Protein AF-A0A523HF38-F1 (afdb_monomer)

Radius of gyration: 15.11 Å; Cα contacts (8 Å, |Δi|>4): 78; chains: 1; bounding box: 33×25×40 Å

Nearest PDB structures (foldseek):
  5wk0-assembly1_A-2  TM=6.562E-01  e=9.584E-02  Staphylococcus sp. HMSC055H04
  3dka-assembly1_B  TM=7.321E-01  e=3.210E-01  Bacillus subtilis
  2p1a-assembly1_A  TM=6.391E-01  e=1.434E-01  Bacillus cereus ATCC 10987
  2p1a-assembly1_B  TM=6.403E-01  e=1.640E-01  Bacillus cereus ATCC 10987
  3gor-assembly2_D  TM=7.570E-01  e=6.718E-01  Geobacillus stearothermophilus

Structure (mmCIF, N/CA/C/O backbone):
data_AF-A0A523HF38-F1
#
_entry.id   AF-A0A523HF38-F1
#
loop_
_atom_site.group_PDB
_atom_site.id
_atom_site.type_symbol
_atom_site.label_atom_id
_atom_site.label_alt_id
_atom_site.label_comp_id
_atom_site.label_asym_id
_atom_site.label_entity_id
_atom_site.label_seq_id
_atom_site.pdbx_PDB_ins_code
_atom_site.Cartn_x
_atom_site.Cartn_y
_atom_site.Cartn_z
_atom_site.occupancy
_atom_site.B_iso_or_equiv
_atom_site.auth_seq_id
_atom_site.auth_comp_id
_atom_site.auth_asym_id
_atom_site.auth_atom_id
_atom_site.pdbx_PDB_model_num
ATOM 1 N N . HIS A 1 1 ? 8.677 -5.409 -2.232 1.00 95.81 1 HIS A N 1
ATOM 2 C CA . HIS A 1 1 ? 8.366 -4.423 -1.170 1.00 95.81 1 HIS A CA 1
ATOM 3 C C . HIS A 1 1 ? 6.890 -4.004 -1.131 1.00 95.81 1 HIS A C 1
ATOM 5 O O . HIS A 1 1 ? 6.167 -4.523 -0.294 1.00 95.81 1 HIS A O 1
ATOM 11 N N . LEU A 1 2 ? 6.398 -3.130 -2.028 1.00 97.69 2 LEU A N 1
ATOM 12 C CA . LEU A 1 2 ? 5.048 -2.528 -1.916 1.00 97.69 2 LEU A CA 1
ATOM 13 C C . LEU A 1 2 ? 3.886 -3.531 -1.784 1.00 97.69 2 LEU A C 1
ATOM 15 O O . LEU A 1 2 ? 3.040 -3.364 -0.912 1.00 97.69 2 LEU A O 1
ATOM 19 N N . ILE A 1 3 ? 3.885 -4.599 -2.589 1.00 98.06 3 ILE A N 1
ATOM 20 C CA . ILE A 1 3 ? 2.902 -5.697 -2.499 1.00 98.06 3 ILE A CA 1
ATOM 21 C C . ILE A 1 3 ? 2.866 -6.294 -1.085 1.00 98.06 3 ILE A C 1
ATOM 23 O O . ILE A 1 3 ? 1.804 -6.398 -0.480 1.00 98.06 3 ILE A O 1
ATOM 27 N N . GLY A 1 4 ? 4.031 -6.652 -0.537 1.00 97.94 4 GLY A N 1
ATOM 28 C CA . GLY A 1 4 ? 4.124 -7.253 0.794 1.00 97.94 4 GLY A CA 1
ATOM 29 C C . GLY A 1 4 ? 3.751 -6.282 1.910 1.00 97.94 4 GLY A C 1
ATOM 30 O O . GLY A 1 4 ? 3.088 -6.674 2.864 1.00 97.94 4 GLY A O 1
ATOM 31 N N . ASN A 1 5 ? 4.089 -4.998 1.763 1.00 98.25 5 ASN A N 1
ATOM 32 C CA . ASN A 1 5 ? 3.675 -3.945 2.689 1.00 98.25 5 ASN A CA 1
ATOM 33 C C . ASN A 1 5 ? 2.140 -3.821 2.774 1.00 98.25 5 ASN A C 1
ATOM 35 O O . ASN A 1 5 ? 1.593 -3.892 3.874 1.00 98.25 5 ASN A O 1
ATOM 39 N N . LEU A 1 6 ? 1.447 -3.701 1.637 1.00 98.62 6 LEU A N 1
ATOM 40 C CA . LEU A 1 6 ? -0.011 -3.528 1.606 1.00 98.62 6 LEU A CA 1
ATOM 41 C C . LEU A 1 6 ? -0.764 -4.813 1.980 1.00 98.62 6 LEU A C 1
ATOM 43 O O . LEU A 1 6 ? -1.679 -4.763 2.804 1.00 98.62 6 LEU A O 1
ATOM 47 N N . LYS A 1 7 ? -0.366 -5.977 1.440 1.00 98.56 7 LYS A N 1
ATOM 48 C CA . LYS A 1 7 ? -0.996 -7.263 1.799 1.00 98.56 7 LYS A CA 1
ATOM 49 C C . LYS A 1 7 ? -0.808 -7.595 3.282 1.00 98.56 7 LYS A C 1
ATOM 51 O O . LYS A 1 7 ? -1.684 -8.234 3.852 1.00 98.56 7 LYS A O 1
ATOM 56 N N . HIS A 1 8 ? 0.275 -7.144 3.921 1.00 98.44 8 HIS A N 1
ATOM 57 C CA . HIS A 1 8 ? 0.482 -7.307 5.364 1.00 98.44 8 HIS A CA 1
ATOM 58 C C . HIS A 1 8 ? -0.388 -6.353 6.182 1.00 98.44 8 HIS A C 1
ATOM 60 O O . HIS A 1 8 ? -1.300 -6.801 6.870 1.00 98.44 8 HIS A O 1
ATOM 66 N N . TYR A 1 9 ? -0.153 -5.042 6.090 1.00 98.25 9 TYR A N 1
ATOM 67 C CA . TYR A 1 9 ? -0.793 -4.088 7.001 1.00 98.25 9 TYR A CA 1
ATOM 68 C C . TYR A 1 9 ? -2.289 -3.904 6.731 1.00 98.25 9 TYR A C 1
ATOM 70 O O . TYR A 1 9 ? -3.067 -3.756 7.666 1.00 98.25 9 TYR A O 1
ATOM 78 N N . ILE A 1 10 ? -2.719 -3.940 5.470 1.00 98.56 10 ILE A N 1
ATOM 79 C CA . ILE A 1 10 ? -4.143 -3.824 5.136 1.00 98.56 10 ILE A CA 1
ATOM 80 C C . ILE A 1 10 ? -4.756 -5.222 5.057 1.00 98.56 10 ILE A C 1
ATOM 82 O O . ILE A 1 10 ? -5.733 -5.517 5.737 1.00 98.56 10 ILE A O 1
ATOM 86 N N . GLY A 1 11 ? -4.168 -6.126 4.275 1.00 98.44 11 GLY A N 1
ATOM 87 C CA . GLY A 1 11 ? -4.733 -7.463 4.078 1.00 98.44 11 GLY A CA 1
ATOM 88 C C . GLY A 1 11 ? -4.745 -8.329 5.340 1.00 98.44 11 GLY A C 1
ATOM 89 O O . GLY A 1 11 ? -5.804 -8.785 5.758 1.00 98.44 11 GLY A O 1
ATOM 90 N N . ALA A 1 12 ? -3.584 -8.580 5.941 1.00 98.38 12 ALA A N 1
ATOM 91 C CA . ALA A 1 12 ? -3.457 -9.520 7.052 1.00 98.38 12 ALA A CA 1
ATOM 92 C C . ALA A 1 12 ? -3.890 -8.910 8.391 1.00 98.38 12 ALA A C 1
ATOM 94 O O . ALA A 1 12 ? -4.668 -9.525 9.120 1.00 98.38 12 ALA A O 1
ATOM 95 N N . VAL A 1 13 ? -3.413 -7.703 8.714 1.00 98.06 13 VAL A N 1
ATOM 96 C CA . VAL A 1 13 ? -3.660 -7.081 10.025 1.00 98.06 13 VAL A CA 1
ATOM 97 C C . VAL A 1 13 ? -5.109 -6.619 10.157 1.00 98.06 13 VAL A C 1
ATOM 99 O O . VAL A 1 13 ? -5.767 -7.005 11.124 1.00 98.06 13 VAL A O 1
ATOM 102 N N . LEU A 1 14 ? -5.626 -5.847 9.196 1.00 98.12 14 LEU A N 1
ATOM 103 C CA . LEU A 1 14 ? -7.009 -5.355 9.234 1.00 98.12 14 LEU A CA 1
ATOM 104 C C . LEU A 1 14 ? -7.995 -6.364 8.631 1.00 98.12 14 LEU A C 1
ATOM 106 O O . LEU A 1 14 ? -8.950 -6.754 9.293 1.00 98.12 14 LEU A O 1
ATOM 11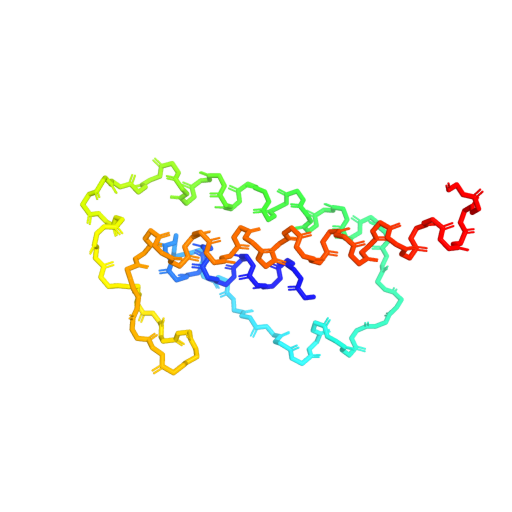0 N N . GLY A 1 15 ? -7.739 -6.832 7.406 1.00 97.44 15 GLY A N 1
ATOM 111 C CA . GLY A 1 15 ? -8.669 -7.681 6.645 1.00 97.44 15 GLY A CA 1
ATOM 112 C C . GLY A 1 15 ? -8.619 -9.175 6.957 1.00 97.44 15 GLY A C 1
ATOM 113 O O . GLY A 1 15 ? -9.379 -9.94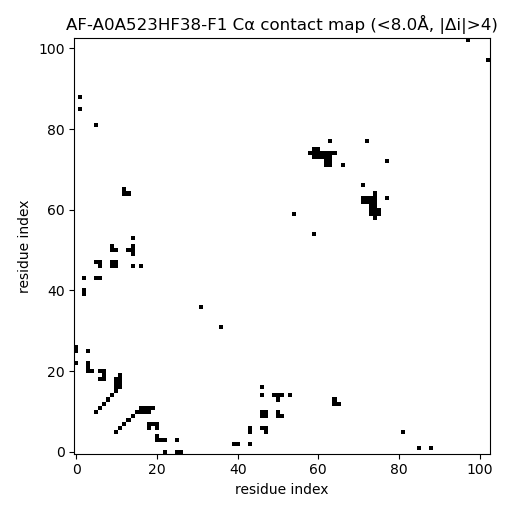0 6.371 1.00 97.44 15 GLY A O 1
ATOM 114 N N . LYS A 1 16 ? -7.709 -9.609 7.838 1.00 97.62 16 LYS A N 1
ATOM 115 C CA . LYS A 1 16 ? -7.530 -11.014 8.243 1.00 97.62 16 LYS A CA 1
ATOM 116 C C . LYS A 1 16 ? -7.386 -11.988 7.063 1.00 97.62 16 LYS A C 1
ATOM 118 O O . LYS A 1 16 ? -7.793 -13.141 7.152 1.00 97.62 16 LYS A O 1
ATOM 123 N N . SER A 1 17 ? -6.745 -11.556 5.975 1.00 97.00 17 SER A N 1
ATOM 124 C CA . SER A 1 17 ? -6.593 -12.347 4.741 1.00 97.00 17 SER A CA 1
ATOM 125 C C . SER A 1 17 ? -5.719 -13.603 4.875 1.00 97.00 17 SER A C 1
ATOM 127 O O . SER A 1 17 ? -5.617 -14.382 3.931 1.00 97.00 17 SER A O 1
ATOM 129 N N . GLY A 1 18 ? -5.028 -13.776 6.007 1.00 96.56 18 GLY A N 1
ATOM 130 C CA . GLY A 1 18 ? -4.067 -14.862 6.221 1.00 96.56 18 GLY A CA 1
ATOM 131 C C . GLY A 1 18 ? -2.731 -14.676 5.494 1.00 96.56 18 GLY A C 1
ATOM 132 O O . GLY A 1 18 ? -1.895 -15.576 5.522 1.00 96.56 18 GLY A O 1
ATOM 133 N N . TYR A 1 19 ? -2.497 -13.528 4.849 1.00 97.75 19 TYR A N 1
ATOM 134 C CA . TYR A 1 19 ? -1.220 -13.253 4.195 1.00 97.75 19 TYR A CA 1
ATOM 135 C C . TYR A 1 19 ? -0.064 -13.236 5.208 1.00 97.75 19 TYR A C 1
ATOM 137 O O . TYR A 1 19 ? -0.082 -12.479 6.176 1.00 97.75 19 TYR A O 1
ATOM 145 N N . VAL A 1 20 ? 0.969 -14.039 4.948 1.00 97.12 20 VAL A N 1
ATOM 146 C CA . VAL A 1 20 ? 2.197 -14.079 5.751 1.00 97.12 20 VAL A CA 1
ATOM 147 C C . VAL A 1 20 ? 3.304 -13.352 5.000 1.00 97.12 20 VAL A C 1
ATOM 149 O O . VAL A 1 20 ? 3.708 -13.751 3.905 1.00 97.12 20 VAL A O 1
ATOM 152 N N . ARG A 1 21 ? 3.803 -12.264 5.586 1.00 96.81 21 ARG A N 1
ATOM 153 C CA . ARG A 1 21 ? 4.814 -11.420 4.952 1.00 96.81 21 ARG A CA 1
ATOM 154 C C . ARG A 1 21 ? 6.202 -12.059 5.000 1.00 96.81 21 ARG A C 1
ATOM 156 O O . ARG A 1 21 ? 6.756 -12.276 6.072 1.00 96.81 21 ARG A O 1
ATOM 163 N N . ASN A 1 22 ? 6.818 -12.240 3.832 1.00 97.06 22 ASN A N 1
ATOM 164 C CA . ASN A 1 22 ? 8.229 -12.612 3.708 1.00 97.06 22 ASN A CA 1
ATOM 165 C C . ASN A 1 22 ? 9.071 -11.387 3.318 1.00 97.06 22 ASN A C 1
ATOM 167 O O . ASN A 1 22 ? 9.378 -11.159 2.148 1.00 97.06 22 ASN A O 1
ATOM 171 N N . ARG A 1 23 ? 9.432 -10.578 4.320 1.00 95.56 23 ARG A N 1
ATOM 172 C CA . ARG A 1 23 ? 10.190 -9.339 4.102 1.00 95.56 23 ARG A CA 1
ATOM 173 C C . ARG A 1 23 ? 11.585 -9.571 3.497 1.00 95.56 23 ARG A C 1
ATOM 175 O O . ARG A 1 23 ? 11.943 -8.790 2.624 1.00 95.56 23 ARG A O 1
ATOM 182 N N . PRO A 1 24 ? 12.377 -10.586 3.893 1.00 96.81 24 PRO A N 1
ATOM 183 C CA . PRO A 1 24 ? 13.653 -10.855 3.229 1.00 96.81 24 PRO A CA 1
ATOM 184 C C . PRO A 1 24 ? 13.507 -11.094 1.718 1.00 96.81 24 PRO A C 1
ATOM 186 O O . PRO A 1 24 ? 14.234 -10.482 0.935 1.00 96.81 24 PRO A O 1
ATOM 189 N N . ALA A 1 25 ? 12.523 -11.898 1.298 1.00 94.56 25 ALA A N 1
ATOM 190 C CA . ALA A 1 25 ? 12.272 -12.173 -0.120 1.00 94.56 25 ALA A CA 1
ATOM 191 C C . ALA A 1 25 ? 11.895 -10.909 -0.915 1.00 94.56 25 ALA A C 1
ATOM 193 O O . ALA A 1 25 ? 12.313 -10.752 -2.057 1.00 94.56 25 ALA A O 1
ATOM 194 N N . GLU A 1 26 ? 11.202 -9.942 -0.296 1.00 94.88 26 GLU A N 1
ATOM 195 C CA . GLU A 1 26 ? 10.832 -8.670 -0.943 1.00 94.88 26 GLU A CA 1
ATOM 196 C C . GLU A 1 26 ? 12.017 -7.858 -1.494 1.00 94.88 26 GLU A C 1
ATOM 198 O O . GLU A 1 26 ? 11.776 -6.971 -2.322 1.00 94.88 26 GLU A O 1
ATOM 203 N N . PHE A 1 27 ? 13.237 -8.121 -1.014 1.00 93.38 27 PHE A N 1
ATOM 204 C CA . PHE A 1 27 ? 14.479 -7.457 -1.424 1.00 93.38 27 PHE A CA 1
ATOM 205 C C . PHE A 1 27 ? 15.535 -8.426 -1.981 1.00 93.38 27 PHE A C 1
ATOM 207 O O . PHE A 1 27 ? 16.470 -7.980 -2.644 1.00 93.38 27 PHE A O 1
ATOM 214 N N . ALA A 1 28 ? 15.411 -9.728 -1.704 1.00 95.25 28 ALA A N 1
ATOM 215 C CA . ALA A 1 28 ? 16.339 -10.750 -2.181 1.00 95.25 28 ALA A CA 1
ATOM 216 C C . ALA A 1 28 ? 15.936 -11.340 -3.540 1.00 95.25 28 ALA A C 1
ATOM 218 O O . ALA A 1 28 ? 16.819 -11.699 -4.323 1.00 95.25 28 ALA A O 1
ATOM 219 N N . ASP A 1 29 ? 14.633 -11.427 -3.829 1.00 92.56 29 ASP A N 1
ATOM 220 C CA . ASP A 1 29 ? 14.134 -12.019 -5.067 1.00 92.56 29 ASP A CA 1
ATOM 221 C C . ASP A 1 29 ? 14.580 -11.192 -6.280 1.00 92.56 29 ASP A C 1
ATOM 223 O O . ASP A 1 29 ? 14.411 -9.971 -6.343 1.00 92.56 29 ASP A O 1
ATOM 227 N N . LYS A 1 30 ? 15.137 -11.877 -7.279 1.00 92.62 30 LYS A N 1
ATOM 228 C CA . LYS A 1 30 ? 15.585 -11.294 -8.549 1.00 92.62 30 LYS A CA 1
ATOM 229 C C . LYS A 1 30 ? 14.912 -12.022 -9.704 1.00 92.62 30 LYS A C 1
ATOM 231 O O . LYS A 1 30 ? 14.489 -13.162 -9.558 1.00 92.62 30 LYS A O 1
ATOM 236 N N . HIS A 1 31 ? 14.8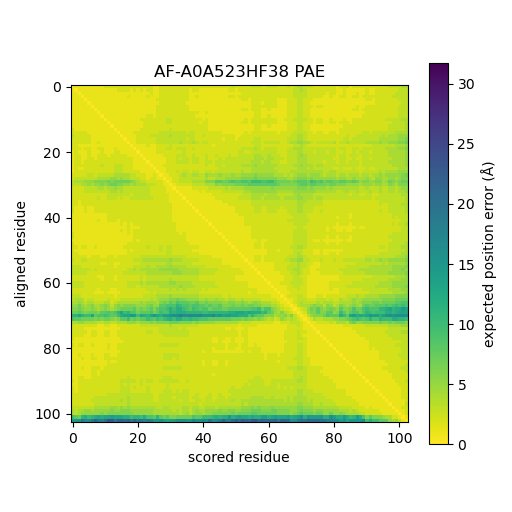44 -11.364 -10.861 1.00 92.88 31 HIS A N 1
ATOM 237 C CA . HIS A 1 31 ? 14.295 -11.942 -12.096 1.00 92.88 31 HIS A CA 1
ATOM 238 C C . HIS A 1 31 ? 12.834 -12.415 -11.986 1.00 92.88 31 HIS A C 1
ATOM 240 O O . HIS A 1 31 ? 12.433 -13.368 -12.647 1.00 92.88 31 HIS A O 1
ATOM 246 N N . VAL A 1 32 ? 12.022 -11.732 -11.171 1.00 93.62 32 VAL A N 1
ATOM 247 C CA . VAL A 1 32 ? 10.581 -12.006 -11.081 1.00 93.62 32 VAL A CA 1
ATOM 248 C C . VAL A 1 32 ? 9.921 -11.695 -12.425 1.00 93.62 32 VAL A C 1
ATOM 250 O O . VAL A 1 32 ? 10.102 -10.601 -12.969 1.00 93.62 32 VAL A O 1
ATOM 253 N N . ALA A 1 33 ? 9.152 -12.644 -12.962 1.00 96.88 33 ALA A N 1
ATOM 254 C CA . ALA A 1 33 ? 8.469 -12.466 -14.235 1.00 96.88 33 ALA A CA 1
ATOM 255 C C . ALA A 1 33 ? 7.469 -11.301 -14.169 1.00 96.88 33 ALA A C 1
ATOM 257 O O . ALA A 1 33 ? 6.754 -11.114 -13.182 1.00 96.88 33 ALA A O 1
ATOM 258 N N . ARG A 1 34 ? 7.385 -10.517 -15.252 1.00 96.19 34 ARG A N 1
ATOM 259 C CA . ARG A 1 34 ? 6.462 -9.373 -15.333 1.00 96.19 34 ARG A CA 1
ATOM 260 C C . ARG A 1 34 ? 5.004 -9.799 -15.146 1.00 96.19 34 ARG A C 1
ATOM 262 O O . ARG A 1 34 ? 4.255 -9.086 -14.491 1.00 96.19 34 ARG A O 1
ATOM 269 N N . THR A 1 35 ? 4.612 -10.939 -15.710 1.00 98.00 35 THR A N 1
ATOM 270 C CA . THR A 1 35 ? 3.263 -11.508 -15.562 1.00 98.00 35 THR A CA 1
ATOM 271 C C . THR A 1 35 ? 2.927 -11.782 -14.102 1.00 98.00 35 THR A C 1
ATOM 273 O O . THR A 1 35 ? 1.853 -11.402 -13.648 1.00 98.00 35 THR A O 1
ATOM 276 N N . ASP A 1 36 ? 3.872 -12.340 -13.346 1.00 96.88 36 ASP A N 1
ATOM 277 C CA . ASP A 1 36 ? 3.683 -12.641 -11.927 1.00 96.88 36 ASP A CA 1
ATOM 278 C C . ASP A 1 36 ? 3.587 -11.359 -11.101 1.00 96.88 36 ASP A C 1
ATOM 280 O O . ASP A 1 36 ? 2.783 -11.273 -10.177 1.00 96.88 36 ASP A O 1
ATOM 284 N N . LEU A 1 37 ? 4.386 -10.338 -11.432 1.00 96.31 37 LEU A N 1
ATOM 285 C CA . LEU A 1 37 ? 4.293 -9.032 -10.778 1.00 96.31 37 LEU A CA 1
ATOM 286 C C . LEU A 1 37 ? 2.932 -8.378 -11.014 1.00 96.31 37 LEU A C 1
ATOM 288 O O . LEU A 1 37 ? 2.346 -7.879 -10.058 1.00 96.31 37 LEU A O 1
ATOM 292 N N . LEU A 1 38 ? 2.428 -8.395 -12.251 1.00 98.19 38 LEU A N 1
ATOM 293 C CA . LEU A 1 38 ? 1.114 -7.837 -12.581 1.00 98.19 38 LEU A CA 1
ATOM 294 C C . LEU A 1 38 ? -0.005 -8.573 -11.841 1.00 98.19 38 LEU A C 1
ATOM 296 O O . LEU A 1 38 ? -0.792 -7.927 -11.159 1.00 98.19 38 LEU A O 1
ATOM 300 N N . LEU A 1 39 ? 0.004 -9.909 -11.864 1.00 98.38 39 LEU A N 1
ATOM 301 C CA . LEU A 1 39 ? -0.967 -10.713 -11.123 1.00 98.38 39 LEU A CA 1
ATOM 302 C C . LEU A 1 39 ? -0.953 -10.378 -9.624 1.00 98.38 39 LEU A C 1
ATOM 304 O O . LEU A 1 39 ? -1.994 -10.132 -9.022 1.00 98.38 39 LEU A O 1
ATOM 308 N N . ARG A 1 40 ? 0.237 -10.305 -9.014 1.00 97.50 40 ARG A N 1
ATOM 309 C CA . ARG A 1 40 ? 0.375 -9.954 -7.592 1.00 97.50 40 ARG A CA 1
ATOM 310 C C . ARG A 1 40 ? -0.100 -8.529 -7.293 1.00 97.50 40 ARG A C 1
ATOM 312 O O . ARG A 1 40 ? -0.560 -8.277 -6.178 1.00 97.50 40 ARG A O 1
ATOM 319 N N . ILE A 1 41 ? 0.030 -7.591 -8.236 1.00 98.44 41 ILE A N 1
ATOM 320 C CA . ILE A 1 41 ? -0.516 -6.232 -8.106 1.00 98.44 41 ILE A CA 1
ATOM 321 C C . ILE A 1 41 ? -2.044 -6.287 -8.104 1.00 98.44 41 ILE A C 1
ATOM 323 O O . ILE A 1 41 ? -2.647 -5.747 -7.178 1.00 98.44 41 ILE A O 1
ATOM 327 N N . ASP A 1 42 ? -2.655 -6.985 -9.060 1.00 98.69 42 ASP A N 1
ATOM 328 C CA . ASP A 1 42 ? -4.114 -7.108 -9.163 1.00 98.69 42 ASP A CA 1
ATOM 329 C C . ASP A 1 42 ? -4.714 -7.768 -7.911 1.00 98.69 42 ASP A C 1
ATOM 331 O O . ASP A 1 42 ? -5.665 -7.255 -7.318 1.00 98.69 42 ASP A O 1
ATOM 335 N N . GLU A 1 43 ? -4.090 -8.842 -7.416 1.00 98.44 43 GLU A N 1
ATOM 336 C CA . GLU A 1 43 ? -4.452 -9.459 -6.135 1.00 98.44 43 GLU A CA 1
ATOM 337 C C . GLU A 1 43 ? -4.352 -8.476 -4.962 1.00 98.44 43 GLU A C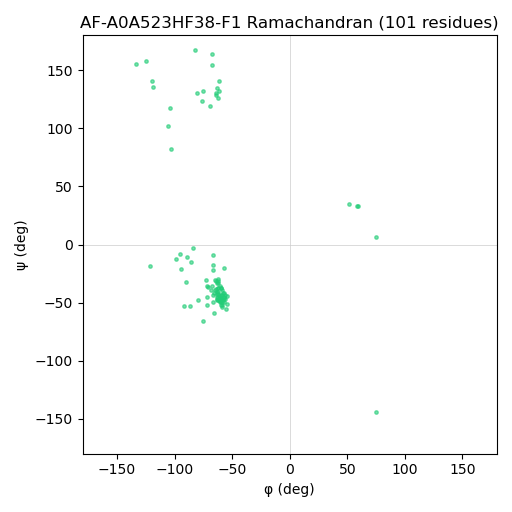 1
ATOM 339 O O . GLU A 1 43 ? -5.197 -8.471 -4.066 1.00 98.44 43 GLU A O 1
ATOM 344 N N . THR A 1 44 ? -3.298 -7.656 -4.935 1.00 98.69 44 THR A N 1
ATOM 345 C CA . THR A 1 44 ? -3.093 -6.671 -3.865 1.00 98.69 44 THR A CA 1
ATOM 346 C C . THR A 1 44 ? -4.185 -5.610 -3.893 1.00 98.69 44 THR A C 1
ATOM 34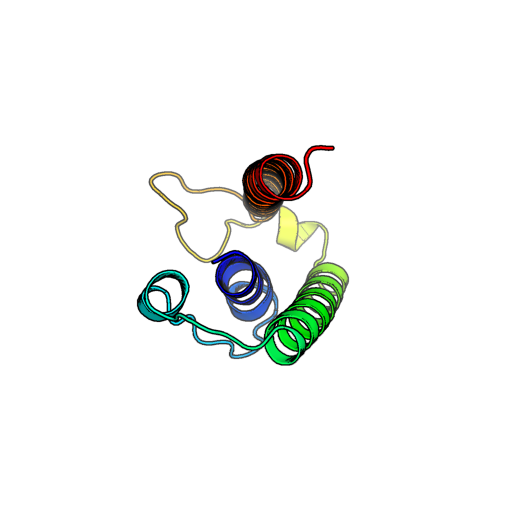8 O O . THR A 1 44 ? -4.700 -5.257 -2.834 1.00 98.69 44 THR A O 1
ATOM 351 N N . ILE A 1 45 ? -4.570 -5.134 -5.081 1.00 98.75 45 ILE A N 1
ATOM 352 C CA . ILE A 1 45 ? -5.665 -4.173 -5.254 1.00 98.75 45 ILE A CA 1
ATOM 353 C C . ILE A 1 45 ? -6.966 -4.760 -4.703 1.00 98.75 45 ILE A C 1
ATOM 355 O O . ILE A 1 45 ? -7.610 -4.114 -3.878 1.00 98.75 45 ILE A O 1
ATOM 359 N N . ALA A 1 46 ? -7.307 -5.996 -5.080 1.00 98.62 46 ALA A N 1
ATOM 360 C CA . ALA A 1 46 ? -8.520 -6.661 -4.609 1.00 98.62 46 ALA A CA 1
ATOM 361 C C . ALA A 1 46 ? -8.540 -6.822 -3.078 1.00 98.62 46 ALA A C 1
ATOM 363 O O . ALA A 1 46 ? -9.533 -6.495 -2.431 1.00 98.62 46 ALA A O 1
ATOM 364 N N . VAL A 1 47 ? -7.429 -7.266 -2.477 1.00 98.50 47 VAL A N 1
ATOM 365 C CA . VAL A 1 47 ? -7.306 -7.395 -1.014 1.00 98.50 47 VAL A CA 1
ATOM 366 C C . VAL A 1 47 ? -7.490 -6.044 -0.323 1.00 98.50 47 VAL A C 1
ATOM 368 O O . VAL A 1 47 ? -8.243 -5.955 0.642 1.00 98.50 47 VAL A O 1
ATOM 371 N N . VAL A 1 48 ? -6.838 -4.988 -0.815 1.00 98.62 48 VAL A N 1
ATOM 372 C CA . VAL A 1 48 ? -6.946 -3.646 -0.227 1.00 98.62 48 VAL A CA 1
ATOM 373 C C . VAL A 1 48 ? -8.376 -3.118 -0.327 1.00 98.62 48 VAL A C 1
ATOM 375 O O . VAL A 1 48 ? -8.912 -2.651 0.674 1.00 98.62 48 VAL A O 1
ATOM 378 N N . GLN A 1 49 ? -9.011 -3.220 -1.496 1.00 98.56 49 GLN A N 1
ATOM 379 C CA . GLN A 1 49 ? -10.387 -2.759 -1.697 1.00 98.56 49 GLN A CA 1
ATOM 380 C C . GLN A 1 49 ? -11.369 -3.488 -0.778 1.00 98.56 49 GLN A C 1
ATOM 382 O O . GLN A 1 49 ? -12.147 -2.836 -0.079 1.00 98.56 49 GLN A O 1
ATOM 387 N N . ASN A 1 50 ? -11.285 -4.819 -0.720 1.00 98.31 50 ASN A N 1
ATOM 388 C CA . ASN A 1 50 ? -12.150 -5.632 0.129 1.00 98.31 50 ASN A CA 1
ATOM 389 C C . ASN A 1 50 ? -11.979 -5.264 1.607 1.00 98.31 50 ASN A C 1
ATOM 391 O O . ASN A 1 50 ? -12.972 -4.983 2.277 1.00 98.31 50 ASN A O 1
ATOM 395 N N . THR A 1 51 ? -10.738 -5.178 2.100 1.00 98.50 51 THR A N 1
ATOM 396 C CA . THR A 1 51 ? -10.486 -4.774 3.488 1.00 98.50 51 THR A CA 1
ATOM 397 C C . THR A 1 51 ? -11.058 -3.392 3.775 1.00 98.50 51 THR A C 1
ATOM 399 O O . THR A 1 51 ? -11.828 -3.244 4.719 1.00 98.50 51 THR A O 1
ATOM 402 N N . LEU A 1 52 ? -10.707 -2.376 2.981 1.00 98.25 52 LEU A N 1
ATOM 403 C CA . LEU A 1 52 ? -11.118 -0.998 3.263 1.00 98.25 52 LEU A CA 1
ATOM 404 C C . LEU A 1 52 ? -12.641 -0.833 3.217 1.00 98.25 52 LEU A C 1
ATOM 406 O O . LEU A 1 52 ? -13.184 -0.075 4.013 1.00 98.25 52 LEU A O 1
ATOM 410 N N . SER A 1 53 ? -13.332 -1.578 2.348 1.00 98.06 53 SER A N 1
ATOM 411 C CA . SER A 1 53 ? -14.800 -1.561 2.266 1.00 98.06 53 SER A CA 1
ATOM 412 C C . SER A 1 53 ? -15.505 -2.126 3.504 1.00 98.06 53 SER A C 1
ATOM 414 O O . SER A 1 53 ? -16.665 -1.801 3.743 1.00 98.06 53 SER A O 1
ATOM 416 N N . SER A 1 54 ? -14.811 -2.950 4.296 1.00 96.94 54 SER A N 1
ATOM 417 C CA . SER A 1 54 ? -15.344 -3.542 5.528 1.00 96.94 54 SER A CA 1
ATOM 418 C C . SER A 1 54 ? -15.118 -2.698 6.784 1.00 96.94 54 SER A C 1
ATOM 420 O O . SER A 1 54 ? -15.699 -3.008 7.820 1.00 96.94 54 SER A O 1
ATOM 422 N N . LEU A 1 55 ? -14.290 -1.648 6.714 1.00 98.00 55 LEU A N 1
ATOM 423 C CA . LEU A 1 55 ? -13.966 -0.827 7.880 1.00 98.00 55 LEU A CA 1
ATOM 424 C C . LEU A 1 55 ? -15.077 0.182 8.168 1.00 98.00 55 LEU A C 1
ATOM 426 O O . LEU A 1 55 ? -15.499 0.945 7.296 1.00 98.00 55 LEU A O 1
ATOM 430 N N . SER A 1 56 ? -15.504 0.231 9.424 1.00 98.06 56 SER A N 1
ATOM 431 C CA . SER A 1 56 ? -16.386 1.274 9.932 1.00 98.06 56 SER A CA 1
ATOM 432 C C . SER A 1 56 ? -15.601 2.533 10.312 1.00 98.06 56 SER A C 1
ATOM 434 O O . SER A 1 56 ? -14.375 2.532 10.441 1.00 98.06 56 SER A O 1
ATOM 436 N N . ARG A 1 57 ? -16.318 3.638 10.550 1.00 97.44 57 ARG A N 1
ATOM 437 C CA . ARG A 1 57 ? -15.710 4.866 11.082 1.00 97.44 57 ARG A CA 1
ATOM 438 C C . ARG A 1 57 ? -15.110 4.657 12.478 1.00 97.44 57 ARG A C 1
ATOM 440 O O . ARG A 1 57 ? -14.100 5.284 12.784 1.00 97.44 57 ARG A O 1
ATOM 447 N N . ASP A 1 58 ? -15.692 3.774 13.283 1.00 98.25 58 ASP A N 1
ATOM 448 C CA . ASP A 1 58 ? -15.191 3.479 14.627 1.00 98.25 58 ASP A CA 1
ATOM 449 C C . ASP A 1 58 ? -13.872 2.699 14.570 1.00 98.25 58 ASP A C 1
ATOM 451 O O . ASP A 1 58 ? -12.961 2.999 15.343 1.00 98.25 58 ASP A O 1
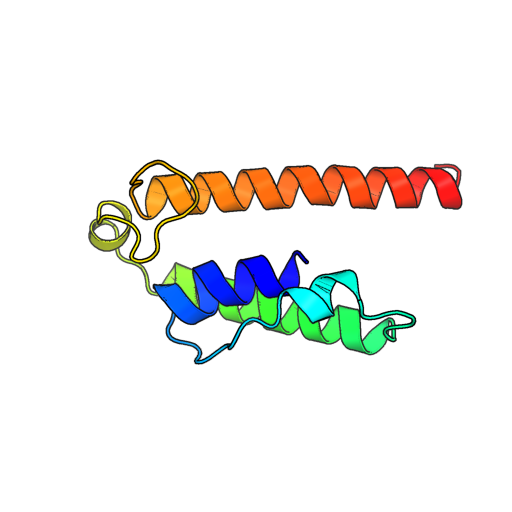ATOM 455 N N . ASP A 1 59 ? -13.715 1.784 13.603 1.00 98.06 59 ASP A N 1
ATOM 456 C CA . ASP A 1 59 ? -12.461 1.046 13.374 1.00 98.06 59 ASP A CA 1
ATOM 457 C C . ASP A 1 59 ? -11.294 1.982 13.030 1.00 98.06 59 ASP A C 1
ATOM 459 O O . ASP A 1 59 ? -10.155 1.754 13.445 1.00 98.06 59 ASP A O 1
ATOM 463 N N . LEU A 1 60 ? -11.577 3.066 12.297 1.00 98.12 60 LEU A N 1
ATOM 464 C CA . LEU A 1 60 ? -10.583 4.074 11.922 1.00 98.12 60 LEU A CA 1
ATOM 465 C C . LEU A 1 60 ? -10.013 4.825 13.136 1.00 98.12 60 LEU A C 1
ATOM 467 O O . LEU A 1 60 ? -8.847 5.225 13.109 1.00 98.12 60 LEU A O 1
ATOM 471 N N . GLN A 1 61 ? -10.811 4.992 14.194 1.00 98.06 61 GLN A N 1
ATOM 472 C CA . GLN A 1 61 ? -10.408 5.687 15.421 1.00 98.06 61 GLN A CA 1
ATOM 473 C C . GLN A 1 61 ? -9.698 4.772 16.427 1.00 98.06 61 GLN A C 1
ATOM 475 O O . GLN A 1 61 ? -9.047 5.269 17.347 1.00 98.06 61 GLN A O 1
ATOM 480 N N . GLN A 1 62 ? -9.780 3.448 16.257 1.00 97.94 62 GLN A N 1
ATOM 481 C CA . GLN A 1 62 ? -9.050 2.509 17.106 1.00 97.94 62 GLN A CA 1
ATOM 482 C C . GLN A 1 62 ? -7.540 2.613 16.887 1.00 97.94 62 GLN A C 1
ATOM 484 O O . GLN A 1 62 ? -7.065 2.989 15.812 1.00 97.94 62 GLN A O 1
ATOM 489 N N . VAL A 1 63 ? -6.777 2.233 17.911 1.00 97.88 63 VAL A N 1
ATOM 490 C CA . VAL A 1 63 ? -5.330 2.035 17.791 1.00 97.88 63 VAL A CA 1
ATOM 491 C C . VAL A 1 63 ? -5.063 0.934 16.769 1.00 97.88 63 VAL A C 1
ATOM 493 O O . VAL A 1 63 ? -5.677 -0.134 16.825 1.00 97.88 63 VAL A O 1
ATOM 496 N N . PHE A 1 64 ? -4.139 1.184 15.841 1.00 97.69 64 PHE A N 1
ATOM 497 C CA . PHE A 1 64 ? -3.789 0.190 14.837 1.00 97.69 64 PHE A CA 1
ATOM 498 C C . PHE A 1 64 ? -3.180 -1.059 15.516 1.00 97.69 64 PHE A C 1
ATOM 500 O O . PHE A 1 64 ? -2.327 -0.905 16.394 1.00 97.69 64 PHE A O 1
ATOM 507 N N . PRO A 1 65 ? -3.573 -2.295 15.143 1.00 96.06 65 PRO A N 1
ATOM 508 C CA . PRO A 1 65 ? -3.248 -3.486 15.941 1.00 96.06 65 PRO A CA 1
ATOM 509 C C . PRO A 1 65 ? -1.763 -3.865 16.014 1.00 96.06 65 PRO A C 1
ATOM 511 O O . PRO A 1 65 ? -1.375 -4.658 16.868 1.00 96.06 65 PRO A O 1
ATOM 514 N N . GLU A 1 66 ? -0.936 -3.352 15.104 1.00 93.31 66 GLU A N 1
ATOM 515 C CA . GLU A 1 66 ? 0.497 -3.638 15.047 1.00 93.31 66 GLU A CA 1
ATOM 516 C C . GLU A 1 66 ? 1.301 -2.350 15.228 1.00 93.31 66 GLU A C 1
ATOM 518 O O . GLU A 1 66 ? 1.020 -1.331 14.605 1.00 93.31 66 GLU A O 1
ATOM 523 N N . GLN A 1 67 ? 2.349 -2.382 16.045 1.00 88.56 67 GLN A N 1
ATOM 524 C CA . GLN A 1 67 ? 3.221 -1.224 16.203 1.00 88.56 67 GLN A CA 1
ATOM 525 C C . GLN A 1 67 ? 4.023 -0.980 14.911 1.00 88.56 67 GLN A C 1
ATOM 527 O O . GLN A 1 67 ? 4.836 -1.811 14.501 1.00 88.56 67 GLN A O 1
ATOM 532 N N . ILE A 1 68 ? 3.847 0.192 14.295 1.00 84.56 68 ILE A N 1
ATOM 533 C CA . ILE A 1 68 ? 4.633 0.624 13.133 1.00 84.56 68 ILE A CA 1
ATOM 534 C C . ILE A 1 68 ? 5.634 1.688 13.589 1.00 84.56 68 ILE A C 1
ATOM 536 O O . ILE A 1 68 ? 5.298 2.852 13.792 1.00 84.56 68 ILE A O 1
ATOM 540 N N . GLY A 1 69 ? 6.894 1.286 13.756 1.00 81.62 69 GLY A N 1
ATOM 541 C CA . GLY A 1 69 ? 7.940 2.175 14.264 1.00 81.62 69 GLY A CA 1
ATOM 542 C C . GLY A 1 69 ? 7.823 2.417 15.773 1.00 81.62 69 GLY A C 1
ATOM 543 O O . GLY A 1 69 ? 7.500 1.509 16.531 1.00 81.62 69 GLY A O 1
ATOM 544 N N . ALA A 1 70 ? 8.145 3.631 16.226 1.00 79.81 70 ALA A N 1
ATOM 545 C CA . ALA A 1 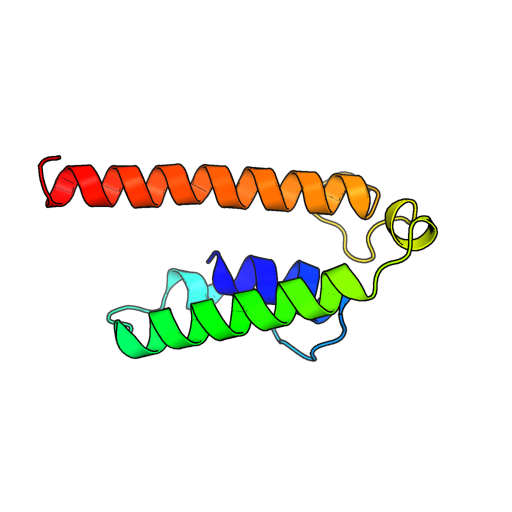70 ? 8.268 3.946 17.655 1.00 79.81 70 ALA A CA 1
ATOM 546 C C . ALA A 1 70 ? 7.002 4.548 18.294 1.00 79.81 70 ALA A C 1
ATOM 548 O O . ALA A 1 70 ? 6.967 4.707 19.510 1.00 79.81 70 ALA A O 1
ATOM 549 N N . GLN A 1 71 ? 5.978 4.895 17.510 1.00 77.88 71 GLN A N 1
ATOM 550 C CA . GLN A 1 71 ? 4.790 5.599 18.001 1.00 77.88 71 GLN A CA 1
ATOM 551 C C . GLN A 1 71 ? 3.525 4.774 17.775 1.00 77.88 71 GLN A C 1
ATOM 553 O O . GLN A 1 71 ? 3.362 4.142 16.734 1.00 77.88 71 GLN A O 1
ATOM 558 N N . THR A 1 72 ? 2.628 4.806 18.758 1.00 89.12 72 THR A N 1
ATOM 559 C CA . THR A 1 72 ? 1.270 4.279 18.618 1.00 89.12 72 THR A CA 1
ATOM 560 C C . THR A 1 72 ? 0.445 5.260 17.786 1.00 89.12 72 THR A C 1
ATOM 562 O O . THR A 1 72 ? 0.476 6.462 18.046 1.00 89.12 72 THR A O 1
ATOM 565 N N . ALA A 1 73 ? -0.282 4.756 16.792 1.00 93.69 73 ALA A N 1
ATOM 566 C CA . ALA A 1 73 ? -1.110 5.553 15.890 1.00 93.69 73 ALA A CA 1
ATOM 567 C C . ALA A 1 73 ? -2.496 4.917 15.733 1.00 93.69 73 ALA A C 1
ATOM 569 O O . ALA A 1 73 ? -2.649 3.703 15.903 1.00 93.69 73 ALA A O 1
ATOM 570 N N . SER A 1 74 ? -3.503 5.720 15.388 1.00 97.25 74 SER A N 1
ATOM 571 C CA . SER A 1 74 ? -4.808 5.179 15.005 1.00 97.25 74 SER A CA 1
ATOM 572 C C . SER A 1 74 ? -4.731 4.423 13.674 1.00 97.25 74 SER A C 1
ATOM 574 O O . SER A 1 74 ? -3.782 4.577 12.891 1.00 97.25 74 SER A O 1
ATOM 576 N N . THR A 1 75 ? -5.749 3.613 13.388 1.00 98.06 75 THR A N 1
ATOM 577 C CA . THR A 1 75 ? -5.917 2.964 12.084 1.00 98.06 75 THR A CA 1
ATOM 578 C C . THR A 1 75 ? -5.951 3.998 10.959 1.00 98.06 75 THR A C 1
ATOM 580 O O . THR A 1 75 ? -5.257 3.828 9.959 1.00 98.06 75 THR A O 1
ATOM 583 N N . GLU A 1 76 ? -6.671 5.108 11.134 1.00 98.06 76 GLU A N 1
ATOM 584 C CA . GLU A 1 76 ? -6.718 6.211 10.165 1.00 98.06 76 GLU A CA 1
ATOM 585 C C . GLU A 1 76 ? -5.333 6.808 9.886 1.00 98.06 76 GLU A C 1
ATOM 587 O O . GLU A 1 76 ? -4.904 6.886 8.733 1.00 98.06 76 GLU A O 1
ATOM 592 N N . GLN A 1 77 ? -4.595 7.174 10.938 1.00 96.94 77 GLN A N 1
ATOM 593 C CA . GLN A 1 77 ? -3.242 7.723 10.811 1.00 96.94 77 GLN A CA 1
ATOM 594 C C . GLN A 1 77 ? -2.297 6.734 10.118 1.00 96.94 77 GLN A C 1
ATOM 596 O O . GLN A 1 77 ? -1.468 7.128 9.294 1.00 96.94 77 GLN A O 1
ATOM 601 N N . THR A 1 78 ? -2.454 5.441 10.402 1.00 97.38 78 THR A N 1
ATOM 602 C CA . THR A 1 78 ? -1.684 4.376 9.758 1.00 97.38 78 THR A CA 1
ATOM 603 C C . THR A 1 78 ? -2.023 4.247 8.273 1.00 97.38 78 THR A C 1
ATOM 605 O O . THR A 1 78 ? -1.116 4.156 7.449 1.00 97.38 78 THR A O 1
ATOM 608 N N . LEU A 1 79 ? -3.300 4.299 7.884 1.00 97.94 79 LEU A N 1
ATOM 609 C CA . LEU A 1 79 ? -3.707 4.271 6.474 1.00 97.94 79 LEU A CA 1
ATOM 610 C C . LEU A 1 79 ? -3.195 5.500 5.704 1.00 97.94 79 LEU A C 1
ATOM 612 O O . LEU A 1 79 ? -2.734 5.363 4.566 1.00 97.94 79 LEU A O 1
ATOM 616 N N . ILE A 1 80 ? -3.188 6.681 6.330 1.00 97.44 80 ILE A N 1
ATOM 617 C CA . ILE A 1 80 ? -2.562 7.890 5.769 1.00 97.44 80 ILE A CA 1
ATOM 618 C C . ILE A 1 80 ? -1.056 7.665 5.573 1.00 97.44 80 ILE A C 1
ATOM 620 O O . ILE A 1 80 ? -0.526 7.935 4.492 1.00 97.44 80 ILE A O 1
ATOM 624 N N . HIS A 1 81 ? -0.367 7.115 6.578 1.00 96.44 81 HIS A N 1
ATOM 625 C CA . HIS A 1 81 ? 1.055 6.785 6.481 1.00 96.44 81 HIS A CA 1
ATOM 626 C C . HIS A 1 81 ? 1.344 5.799 5.338 1.00 96.44 81 HIS A C 1
ATOM 628 O O . HIS A 1 81 ? 2.243 6.041 4.532 1.00 96.44 81 HIS A O 1
ATOM 634 N N . LEU A 1 82 ? 0.567 4.718 5.220 1.00 97.50 82 LEU A N 1
ATOM 635 C CA . LEU A 1 82 ? 0.711 3.731 4.144 1.00 97.50 82 LEU A CA 1
ATOM 636 C C . LEU A 1 82 ? 0.464 4.350 2.763 1.00 97.50 82 LEU A C 1
ATOM 638 O O . LEU A 1 82 ? 1.182 4.031 1.815 1.00 97.50 82 LEU A O 1
ATOM 642 N N . THR A 1 83 ? -0.493 5.275 2.656 1.00 98.25 83 THR A N 1
ATOM 643 C CA . THR A 1 83 ? -0.763 6.026 1.421 1.00 98.25 83 THR A CA 1
ATOM 644 C C . THR A 1 83 ? 0.435 6.893 1.030 1.00 98.25 83 THR A C 1
ATOM 646 O O . THR A 1 83 ? 0.891 6.841 -0.114 1.00 98.25 83 THR A O 1
ATOM 649 N N . ALA A 1 84 ? 1.006 7.637 1.982 1.00 98.06 84 ALA A N 1
ATOM 650 C CA . ALA A 1 84 ? 2.203 8.445 1.751 1.00 98.06 84 ALA A CA 1
ATOM 651 C C . ALA A 1 84 ? 3.420 7.580 1.375 1.00 98.06 84 ALA A C 1
ATOM 653 O O . ALA A 1 84 ? 4.146 7.902 0.434 1.00 98.06 84 ALA A O 1
ATOM 654 N N . HIS A 1 85 ? 3.615 6.448 2.057 1.00 97.75 85 HIS A N 1
ATOM 655 C CA . HIS A 1 85 ? 4.676 5.482 1.763 1.00 97.75 85 HIS A CA 1
ATOM 656 C C . HIS A 1 85 ? 4.530 4.873 0.357 1.00 97.75 85 HIS A C 1
ATOM 658 O O . HIS A 1 85 ? 5.516 4.772 -0.379 1.00 97.75 85 HIS A O 1
ATOM 664 N N . LEU A 1 86 ? 3.308 4.517 -0.057 1.00 98.44 86 LEU A N 1
ATOM 665 C CA . LEU A 1 86 ? 3.031 4.068 -1.422 1.00 98.44 86 LEU A CA 1
ATOM 666 C C . LEU A 1 86 ? 3.386 5.160 -2.440 1.00 98.44 86 LEU A C 1
ATOM 668 O O . LEU A 1 86 ? 4.123 4.886 -3.387 1.00 98.44 86 LEU A O 1
ATOM 672 N N . GLY A 1 87 ? 2.922 6.395 -2.226 1.00 98.56 87 GLY A N 1
ATOM 673 C CA . GLY A 1 87 ? 3.216 7.532 -3.103 1.00 98.56 87 GLY A CA 1
ATOM 674 C C . GLY A 1 87 ? 4.716 7.816 -3.237 1.00 98.56 87 GLY A C 1
ATOM 675 O O . GLY A 1 87 ? 5.217 7.993 -4.348 1.00 98.56 87 GLY A O 1
ATOM 676 N N . TYR A 1 88 ? 5.454 7.770 -2.125 1.00 98.38 88 TYR A N 1
ATOM 677 C CA . TYR A 1 88 ? 6.909 7.929 -2.110 1.00 98.38 88 TYR A CA 1
ATOM 678 C C . TYR A 1 88 ? 7.609 6.904 -3.016 1.00 98.38 88 TYR A C 1
ATOM 680 O O . TYR A 1 88 ? 8.419 7.264 -3.875 1.00 98.38 88 TYR A O 1
ATOM 688 N N . HIS A 1 89 ? 7.259 5.623 -2.887 1.00 98.19 89 HIS A N 1
ATOM 689 C CA . HIS A 1 89 ? 7.849 4.567 -3.710 1.00 98.19 89 HIS A CA 1
ATOM 690 C C . HIS A 1 89 ? 7.367 4.584 -5.165 1.00 98.19 89 HIS A C 1
ATOM 692 O O . HIS A 1 89 ? 8.140 4.232 -6.055 1.00 98.19 89 HIS A O 1
ATOM 698 N N . LEU A 1 90 ? 6.139 5.028 -5.447 1.00 98.12 90 LEU A N 1
ATOM 699 C CA . LEU A 1 90 ? 5.702 5.276 -6.825 1.00 98.12 90 LEU A CA 1
ATOM 700 C C . LEU A 1 90 ? 6.550 6.369 -7.487 1.00 98.12 90 LEU A C 1
ATOM 702 O O . LEU A 1 90 ? 6.916 6.230 -8.653 1.00 98.12 90 LEU A O 1
ATOM 706 N N . GLY A 1 91 ? 6.941 7.401 -6.734 1.00 98.12 91 GLY A N 1
ATOM 707 C CA . GLY A 1 91 ? 7.920 8.393 -7.177 1.00 98.12 91 GLY A CA 1
ATOM 708 C C . GLY A 1 91 ? 9.260 7.761 -7.564 1.00 98.12 91 GLY A C 1
ATOM 709 O O . GLY A 1 91 ? 9.778 8.046 -8.642 1.00 98.12 91 GLY A O 1
ATOM 710 N N . GLN A 1 92 ? 9.786 6.845 -6.744 1.00 97.62 92 GLN A N 1
ATOM 711 C CA . GLN A 1 92 ? 11.021 6.108 -7.053 1.00 97.62 92 GLN A CA 1
ATOM 712 C C . GLN A 1 92 ? 10.881 5.226 -8.302 1.00 97.62 92 GLN A C 1
ATOM 714 O O . GLN A 1 92 ? 11.754 5.239 -9.167 1.00 97.62 92 GLN A O 1
ATOM 719 N N . ILE A 1 93 ? 9.775 4.485 -8.431 1.00 96.56 93 ILE A N 1
ATOM 720 C CA . ILE A 1 93 ? 9.499 3.649 -9.609 1.00 96.56 93 ILE A CA 1
ATOM 721 C C . ILE A 1 93 ? 9.435 4.515 -10.866 1.00 96.56 93 ILE A C 1
ATOM 723 O O . ILE A 1 93 ? 10.069 4.192 -11.869 1.00 96.56 93 ILE A O 1
ATOM 727 N N . ASN A 1 94 ? 8.706 5.631 -10.813 1.00 97.62 94 ASN A N 1
ATOM 728 C CA . ASN A 1 94 ? 8.607 6.534 -11.949 1.00 97.62 94 ASN A CA 1
ATOM 729 C C . ASN A 1 94 ? 9.961 7.175 -12.277 1.00 97.62 94 ASN A C 1
ATOM 731 O O . ASN A 1 94 ? 10.307 7.278 -13.447 1.00 97.62 94 ASN A O 1
ATOM 735 N N . TYR A 1 95 ? 10.761 7.545 -11.273 1.00 97.56 95 TYR A N 1
ATOM 736 C CA . TYR A 1 95 ? 12.123 8.030 -11.489 1.00 97.56 95 TYR A CA 1
ATOM 737 C C . TYR A 1 95 ? 12.982 6.999 -12.238 1.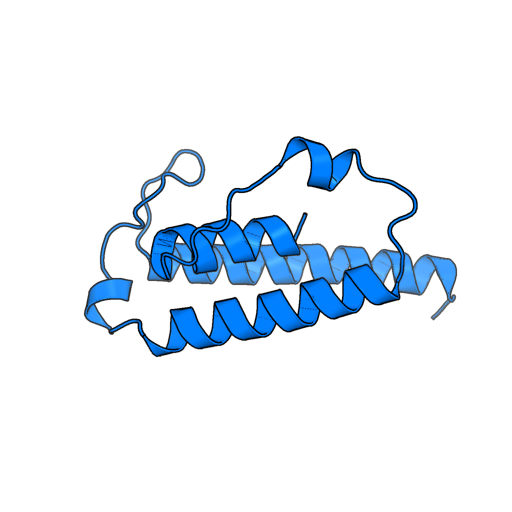00 97.56 95 TYR A C 1
ATOM 739 O O . TYR A 1 95 ? 13.600 7.332 -13.248 1.00 97.56 95 TYR A O 1
ATOM 747 N N . HIS A 1 96 ? 12.966 5.732 -11.811 1.00 96.25 96 HIS A N 1
ATOM 748 C CA . HIS A 1 96 ? 13.682 4.660 -12.506 1.00 96.25 96 HIS A CA 1
ATOM 749 C C . HIS A 1 96 ? 13.161 4.424 -13.925 1.00 96.25 96 HIS A C 1
ATOM 751 O O . HIS A 1 96 ? 13.970 4.249 -14.831 1.00 96.25 96 HIS A O 1
ATOM 757 N N . ARG A 1 97 ? 11.837 4.459 -14.132 1.00 96.62 97 ARG A N 1
ATOM 758 C CA . ARG A 1 97 ? 11.216 4.368 -15.462 1.00 96.62 97 ARG A CA 1
ATOM 759 C C . ARG A 1 97 ? 11.783 5.443 -16.387 1.00 96.62 97 ARG A C 1
ATOM 761 O O . ARG A 1 97 ? 12.344 5.107 -17.418 1.00 96.62 97 ARG A O 1
ATOM 768 N N . ARG A 1 98 ? 11.711 6.709 -15.972 1.00 97.19 98 ARG A N 1
ATOM 769 C CA . ARG A 1 98 ? 12.218 7.866 -16.725 1.00 97.19 98 ARG A CA 1
ATOM 770 C C . ARG A 1 98 ? 13.704 7.750 -17.061 1.00 97.19 98 ARG A C 1
ATOM 772 O O . ARG A 1 98 ? 14.107 8.015 -18.189 1.00 97.19 98 ARG A O 1
ATOM 779 N N . LEU A 1 99 ? 14.510 7.284 -16.104 1.00 97.12 99 LEU A N 1
ATOM 780 C CA . LEU A 1 99 ? 15.946 7.077 -16.295 1.00 97.12 99 LEU A CA 1
ATOM 781 C C . LEU A 1 99 ? 16.259 6.072 -17.416 1.00 97.12 99 LEU A C 1
ATOM 783 O O . LEU A 1 99 ? 17.233 6.269 -18.136 1.00 97.12 99 LEU A O 1
ATOM 787 N N . VAL A 1 100 ? 15.456 5.010 -17.561 1.00 96.81 100 VAL A N 1
ATOM 788 C CA . VAL A 1 100 ? 15.691 3.956 -18.567 1.00 96.81 100 VAL A CA 1
ATOM 789 C C . VAL A 1 100 ? 14.926 4.165 -19.874 1.00 96.81 100 VAL A C 1
ATOM 791 O O . VAL A 1 100 ? 15.308 3.585 -20.885 1.00 96.81 100 VAL A O 1
ATOM 794 N N . THR A 1 101 ? 13.851 4.960 -19.874 1.00 96.31 101 THR A N 1
ATOM 795 C CA . THR A 1 101 ? 13.060 5.257 -21.083 1.00 96.31 101 THR A CA 1
ATOM 796 C C . THR A 1 101 ? 13.410 6.593 -21.732 1.00 96.31 101 THR A C 1
ATOM 798 O O . THR A 1 101 ? 12.986 6.825 -22.857 1.00 96.31 101 THR A O 1
ATOM 801 N N . HIS A 1 102 ? 14.175 7.456 -21.055 1.00 88.75 102 HIS A N 1
ATOM 802 C CA . HIS A 1 102 ? 14.517 8.812 -21.506 1.00 88.75 102 HIS A CA 1
ATOM 803 C C . HIS A 1 102 ? 13.299 9.735 -21.737 1.00 88.75 102 HIS A C 1
ATOM 805 O O . HIS A 1 102 ? 13.333 10.613 -22.596 1.00 88.75 102 HIS A O 1
ATOM 811 N N . GLU A 1 103 ? 12.244 9.555 -20.936 1.00 75.56 103 GLU A N 1
ATOM 812 C CA . GLU A 1 103 ? 11.077 10.457 -20.817 1.00 75.56 103 GLU A CA 1
ATOM 813 C C . GLU A 1 103 ? 11.166 11.255 -19.505 1.00 75.56 103 GLU A C 1
ATOM 815 O O . GLU A 1 103 ? 10.863 12.468 -19.422 1.00 75.56 103 GLU A O 1
#

Secondary structure (DSSP, 8-state):
-HHHHHIIIIIIIIT-------TTHHHH--S--HHHHHHHHHHHHHHHHHHHHH--HHHHHSBPSS--TTS--BHHHHHHHHHHHHHHHHHHHHHHHHHHHT-

Mean predicted aligned error: 2.81 Å

Sequence (103 aa):
HLIGNLKHYIGAVLGKSGYVRNRPAEFADKHVARTDLLLRIDETIAVVQNTLSSLSRDDLQQVFPEQIGAQTASTEQTLIHLTAHLGYHLGQINYHRRLVTHE

Solvent-accessible surface area (backbone atoms only — not comparable to full-atom values): 5916 Å² total; per-residue (Å²): 77,71,60,52,53,46,36,28,61,42,14,24,68,71,46,61,65,74,54,79,72,59,69,69,53,50,75,65,69,71,89,73,53,68,70,58,53,51,52,50,47,55,52,38,51,51,40,42,53,56,31,61,74,71,58,52,78,68,58,34,68,34,69,42,95,64,83,66,79,95,54,90,46,30,32,46,58,46,53,52,49,51,50,52,53,49,52,54,50,50,52,52,51,49,50,53,49,31,72,76,69,78,107

pLDDT: mean 96.19, std 4.25, range [75.56, 98.75]

Foldseek 3Di:
DLLLVQCPQQQCQQVVVVDDRDVVCVPPDDPPDPVVVVVSVVVSVVSNVVRVVPDDPVQQQDFRPDDDPDDTDGNVVVVVVSVVVVV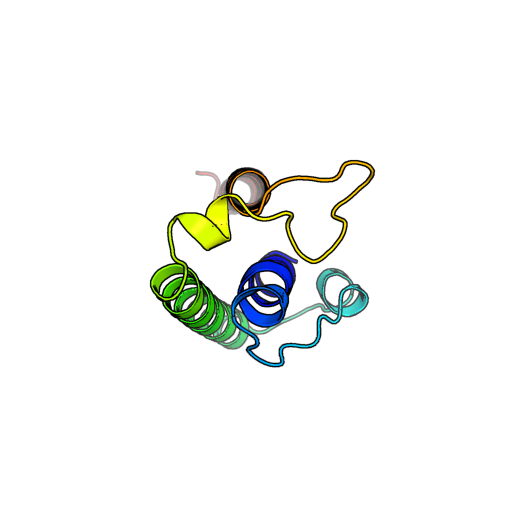VVVVVVVVVVCVVVVD